Protein AF-A0A9P5MEU3-F1 (afdb_monomer_lite)

Radius of gyration: 30.01 Å; chains: 1; bounding box: 58×71×78 Å

Secondary structure (DSSP, 8-state):
------------TT-TT-EEHHHHS-TTT--HHHHHHHHHHHHHHHTTTSEEEEESSTTPPEEEEE-----TT-S----------S------------

Sequence (98 aa):
MLINTRPTTGTQPNHPAAISLEEIVPVASSTPRVAATAFYHCLALTTKGLLQLHQDGAYGVIWVNLASARPAHAAEEDEESWSEQASQKDSEMQDGDD

pLDDT: mean 70.77, std 17.29, range [40.59, 92.44]

Structure (mmCIF, N/CA/C/O backbone):
data_AF-A0A9P5MEU3-F1
#
_entry.id   AF-A0A9P5MEU3-F1
#
loop_
_atom_site.group_PDB
_atom_site.id
_atom_site.type_symbol
_atom_site.label_atom_id
_atom_site.label_alt_id
_atom_site.label_comp_id
_atom_site.label_asym_id
_atom_site.label_entity_id
_atom_site.label_seq_id
_atom_site.pdbx_PDB_ins_code
_atom_site.Cartn_x
_atom_site.Cartn_y
_atom_site.Cartn_z
_atom_site.occupancy
_atom_site.B_iso_or_equiv
_atom_site.auth_seq_id
_atom_site.auth_comp_id
_atom_site.auth_asym_id
_atom_site.auth_atom_id
_atom_site.pdbx_PDB_model_num
ATOM 1 N N . MET A 1 1 ? 15.067 -15.517 -23.999 1.00 41.25 1 MET A N 1
ATOM 2 C CA . MET A 1 1 ? 13.634 -15.174 -24.124 1.00 41.25 1 MET A CA 1
ATOM 3 C C . MET A 1 1 ? 13.168 -14.681 -22.763 1.00 41.25 1 MET A C 1
ATOM 5 O O . MET A 1 1 ? 13.117 -15.481 -21.843 1.00 41.25 1 MET A O 1
ATOM 9 N N . LEU A 1 2 ? 12.956 -13.374 -22.599 1.00 43.88 2 LEU A N 1
ATOM 10 C CA . LEU A 1 2 ? 12.474 -12.782 -21.347 1.00 43.88 2 LEU A CA 1
ATOM 11 C C . LEU A 1 2 ? 10.955 -12.632 -21.464 1.00 43.88 2 LEU A C 1
ATOM 13 O O . LEU A 1 2 ? 10.468 -11.865 -22.293 1.00 43.88 2 LEU A O 1
ATOM 17 N N . ILE A 1 3 ? 10.221 -13.421 -20.687 1.00 49.50 3 ILE A N 1
ATOM 18 C CA . ILE A 1 3 ? 8.769 -13.316 -20.529 1.00 49.50 3 ILE A CA 1
ATOM 19 C C . ILE A 1 3 ? 8.470 -12.008 -19.799 1.00 49.50 3 ILE A C 1
ATOM 21 O O . ILE A 1 3 ? 8.584 -11.914 -18.583 1.00 49.50 3 ILE A O 1
ATOM 25 N N . ASN A 1 4 ? 8.137 -10.979 -20.572 1.00 40.59 4 ASN A N 1
ATOM 26 C CA . ASN A 1 4 ? 7.656 -9.710 -20.056 1.00 40.59 4 ASN A CA 1
ATOM 27 C C . ASN A 1 4 ? 6.161 -9.884 -19.749 1.00 40.59 4 ASN A C 1
ATOM 29 O O . ASN A 1 4 ? 5.308 -9.681 -20.616 1.00 40.59 4 ASN A O 1
ATOM 33 N N . THR A 1 5 ? 5.837 -10.375 -18.554 1.00 49.41 5 THR A N 1
ATOM 34 C CA . THR A 1 5 ? 4.451 -10.447 -18.084 1.00 49.41 5 THR A CA 1
ATOM 35 C C . THR A 1 5 ? 3.985 -9.031 -17.783 1.00 49.41 5 THR A C 1
ATOM 37 O O . THR A 1 5 ? 4.416 -8.415 -16.812 1.00 49.41 5 THR A O 1
ATOM 40 N N . ARG A 1 6 ? 3.141 -8.491 -18.666 1.00 51.09 6 ARG A N 1
ATOM 41 C CA . ARG A 1 6 ? 2.436 -7.227 -18.440 1.00 51.09 6 ARG A CA 1
ATOM 42 C C . ARG A 1 6 ? 1.602 -7.345 -17.159 1.00 51.09 6 ARG A C 1
ATOM 44 O O . ARG A 1 6 ? 0.929 -8.368 -17.012 1.00 51.09 6 ARG A O 1
ATOM 51 N N . PRO A 1 7 ? 1.579 -6.329 -16.287 1.00 54.06 7 PRO A N 1
ATOM 52 C CA . PRO A 1 7 ? 0.639 -6.321 -15.186 1.00 54.06 7 PRO A CA 1
ATOM 53 C C . PRO A 1 7 ? -0.769 -6.156 -15.754 1.00 54.06 7 PRO A C 1
ATOM 55 O O . PRO A 1 7 ? -1.075 -5.215 -16.489 1.00 54.06 7 PRO A O 1
ATOM 58 N N . THR A 1 8 ? -1.608 -7.154 -15.505 1.00 53.12 8 THR A N 1
ATOM 59 C CA . THR A 1 8 ? -3.024 -7.111 -15.837 1.00 53.12 8 THR A CA 1
ATOM 60 C C . THR A 1 8 ? -3.669 -6.044 -14.964 1.00 53.12 8 THR A C 1
ATOM 62 O O . THR A 1 8 ? -3.726 -6.208 -13.748 1.00 53.12 8 THR A O 1
ATOM 65 N N . THR A 1 9 ? -4.174 -4.973 -15.574 1.00 54.19 9 THR A N 1
ATOM 66 C CA . THR A 1 9 ? -5.143 -4.054 -14.965 1.00 54.19 9 THR A CA 1
ATOM 67 C C . THR A 1 9 ? -6.426 -4.836 -14.681 1.00 54.19 9 THR A C 1
ATOM 69 O O . THR A 1 9 ? -7.365 -4.840 -15.475 1.00 54.19 9 THR A O 1
ATOM 72 N N . GLY A 1 10 ? -6.418 -5.617 -13.608 1.00 48.16 10 GLY A N 1
ATOM 73 C CA . GLY A 1 10 ? -7.563 -6.381 -13.149 1.00 48.16 10 GLY A CA 1
ATOM 74 C C . GLY A 1 10 ? -8.311 -5.559 -12.123 1.00 48.16 10 GLY A C 1
ATOM 7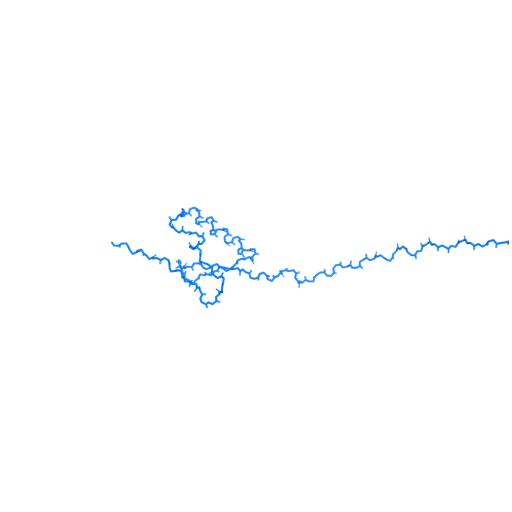5 O O . GLY A 1 10 ? -7.973 -5.603 -10.957 1.00 48.16 10 GLY A O 1
ATOM 76 N N . THR A 1 11 ? -9.338 -4.814 -12.509 1.00 53.91 11 THR A N 1
ATOM 77 C CA . THR A 1 11 ? -10.314 -4.354 -11.515 1.00 53.91 11 THR A CA 1
ATOM 78 C C . THR A 1 11 ? -10.839 -5.590 -10.779 1.00 53.91 11 THR A C 1
ATOM 80 O O . THR A 1 11 ? -11.423 -6.475 -11.408 1.00 53.91 11 THR A O 1
ATOM 83 N N . GLN A 1 12 ? -10.586 -5.696 -9.472 1.00 49.75 12 GLN A N 1
ATOM 84 C CA . GLN A 1 12 ? -11.094 -6.800 -8.664 1.00 49.75 12 GLN A CA 1
ATOM 85 C C . GLN A 1 12 ? -12.636 -6.758 -8.726 1.00 49.75 12 GLN A C 1
ATOM 87 O O . GLN A 1 12 ? -13.230 -5.754 -8.329 1.00 49.75 12 GLN A O 1
ATOM 92 N N . PRO A 1 13 ? -13.321 -7.805 -9.224 1.00 52.31 13 PRO A N 1
ATOM 93 C CA . PRO A 1 13 ? -14.743 -7.733 -9.579 1.00 52.31 13 PRO A CA 1
ATOM 94 C C . PRO A 1 13 ? -15.706 -7.642 -8.379 1.00 52.31 13 PRO A C 1
ATOM 96 O O . PRO A 1 13 ? -16.917 -7.727 -8.565 1.00 52.31 13 PRO A O 1
ATOM 99 N N . ASN A 1 14 ? -15.203 -7.474 -7.151 1.00 54.09 14 ASN A N 1
ATOM 100 C CA . ASN A 1 14 ? -16.008 -7.415 -5.930 1.00 54.09 14 ASN A CA 1
ATOM 101 C C . ASN A 1 14 ? -15.769 -6.169 -5.050 1.00 54.09 14 ASN A C 1
ATOM 103 O O . ASN A 1 14 ? -16.354 -6.099 -3.970 1.00 54.09 14 ASN A O 1
ATOM 107 N N . HIS A 1 15 ? -14.957 -5.191 -5.480 1.00 54.66 15 HIS A N 1
ATOM 108 C CA . HIS A 1 15 ? -14.807 -3.911 -4.777 1.00 54.66 15 HIS A CA 1
ATOM 109 C C . HIS A 1 15 ? -14.701 -2.740 -5.771 1.00 54.66 15 HIS A C 1
ATOM 111 O O . HIS A 1 15 ? -13.720 -2.659 -6.508 1.00 54.66 15 HIS A O 1
ATOM 117 N N . PRO A 1 16 ? -15.662 -1.796 -5.791 1.00 59.16 16 PRO A N 1
ATOM 118 C CA . PRO A 1 16 ? -15.708 -0.714 -6.783 1.00 59.16 16 PRO A CA 1
ATOM 119 C C . PRO A 1 16 ? -14.585 0.336 -6.649 1.00 59.16 16 PRO A C 1
ATOM 121 O O . PRO A 1 16 ? -14.562 1.289 -7.421 1.00 59.16 16 PRO A O 1
ATOM 124 N N . ALA A 1 17 ? -13.662 0.184 -5.692 1.00 70.75 17 ALA A N 1
ATOM 125 C CA . ALA A 1 17 ? -12.583 1.136 -5.413 1.00 70.75 17 ALA A CA 1
ATOM 126 C C . ALA A 1 17 ? -11.231 0.460 -5.091 1.00 70.75 17 ALA A C 1
ATOM 128 O O . ALA A 1 17 ? -10.416 1.037 -4.371 1.00 70.75 17 ALA A O 1
ATOM 129 N N . ALA A 1 18 ? -11.005 -0.761 -5.587 1.00 79.38 18 ALA A N 1
ATOM 130 C CA . ALA A 1 18 ? -9.724 -1.450 -5.438 1.00 79.38 18 ALA A CA 1
ATOM 131 C C . ALA A 1 18 ? -8.724 -0.958 -6.492 1.00 79.38 18 ALA A C 1
ATOM 133 O O . ALA A 1 18 ? -8.979 -1.089 -7.690 1.00 79.38 18 ALA A O 1
ATOM 134 N N . ILE A 1 19 ? -7.580 -0.435 -6.051 1.00 88.00 19 ILE A N 1
ATOM 135 C CA . ILE A 1 19 ? -6.451 -0.069 -6.919 1.00 88.00 19 ILE A CA 1
ATOM 136 C C . ILE A 1 19 ? -5.258 -0.975 -6.626 1.00 88.00 19 ILE A C 1
ATOM 138 O O . ILE A 1 19 ? -5.054 -1.399 -5.488 1.00 88.00 19 ILE A O 1
ATOM 142 N N . SER A 1 20 ? -4.461 -1.298 -7.640 1.00 88.44 20 SER A N 1
ATOM 143 C CA . SER A 1 20 ? -3.269 -2.131 -7.436 1.00 88.44 20 SER A CA 1
ATOM 144 C C . SER A 1 20 ? -2.076 -1.287 -6.981 1.00 88.44 20 SER A C 1
ATOM 146 O O . SER A 1 20 ? -1.921 -0.133 -7.384 1.00 88.44 20 SER A O 1
ATOM 148 N N . LEU A 1 21 ? -1.186 -1.859 -6.167 1.00 86.06 21 LEU A N 1
ATOM 149 C CA . LEU A 1 21 ? 0.024 -1.156 -5.723 1.00 86.06 21 LEU A CA 1
ATOM 150 C C . LEU A 1 21 ? 0.946 -0.778 -6.897 1.00 86.06 21 LEU A C 1
ATOM 152 O O . LEU A 1 21 ? 1.625 0.244 -6.846 1.00 86.06 21 LEU A O 1
ATOM 156 N N . GLU A 1 22 ? 0.943 -1.571 -7.967 1.00 86.06 22 GLU A N 1
ATOM 157 C CA . GLU A 1 22 ? 1.710 -1.308 -9.191 1.00 86.06 22 GLU A CA 1
ATOM 158 C C . GLU A 1 22 ? 1.180 -0.101 -9.977 1.00 86.06 22 GLU A C 1
ATOM 160 O O . GLU A 1 22 ? 1.930 0.542 -10.706 1.00 86.06 22 GLU A O 1
ATOM 165 N N . GLU A 1 23 ? -0.098 0.237 -9.813 1.00 84.88 23 GLU A N 1
ATOM 166 C CA . GLU A 1 23 ? -0.698 1.441 -10.389 1.00 84.88 23 GLU A CA 1
ATOM 167 C C . GLU A 1 23 ? -0.332 2.694 -9.582 1.00 84.88 23 GLU A C 1
ATOM 169 O O . GLU A 1 23 ? -0.079 3.753 -10.155 1.00 84.88 23 GLU A O 1
ATOM 174 N N . ILE A 1 24 ? -0.214 2.563 -8.256 1.00 82.88 24 ILE A N 1
ATOM 175 C CA . ILE A 1 24 ? 0.282 3.628 -7.367 1.00 82.88 24 ILE A CA 1
ATOM 176 C C . ILE A 1 24 ? 1.780 3.871 -7.605 1.00 82.88 24 ILE A C 1
ATOM 178 O O . ILE A 1 24 ? 2.254 5.007 -7.563 1.00 82.88 24 ILE A O 1
ATOM 182 N N . VAL A 1 25 ? 2.532 2.796 -7.849 1.00 85.56 25 VAL A N 1
ATOM 183 C CA . VAL A 1 25 ? 3.980 2.814 -8.062 1.00 85.56 25 VAL A CA 1
ATOM 184 C C . VAL A 1 25 ? 4.318 2.068 -9.353 1.00 85.56 25 VAL A C 1
ATOM 186 O O . VAL A 1 25 ? 4.655 0.879 -9.316 1.00 85.56 25 VAL A O 1
ATOM 189 N N . PRO A 1 26 ? 4.296 2.755 -10.508 1.00 79.62 26 PRO A N 1
ATOM 190 C CA . PRO A 1 26 ? 4.587 2.116 -11.780 1.00 79.62 26 PRO A CA 1
ATOM 191 C C . PRO A 1 26 ? 6.013 1.568 -11.806 1.00 79.62 26 PRO A C 1
ATOM 193 O O . PRO A 1 26 ? 6.986 2.313 -11.644 1.00 79.62 26 PRO A O 1
ATOM 196 N N . VAL A 1 27 ? 6.147 0.267 -12.065 1.00 76.69 27 VAL A N 1
ATOM 197 C CA . VAL A 1 27 ? 7.441 -0.441 -12.114 1.00 76.69 27 VAL A CA 1
ATOM 198 C C . VAL A 1 27 ? 8.383 0.169 -13.161 1.00 76.69 27 VAL A C 1
ATOM 200 O O . VAL A 1 27 ? 9.591 0.216 -12.959 1.00 76.69 27 VAL A O 1
ATOM 203 N N . ALA A 1 28 ? 7.833 0.688 -14.263 1.00 74.38 28 ALA A N 1
ATOM 204 C CA . ALA A 1 28 ? 8.608 1.258 -15.365 1.00 74.38 28 ALA A CA 1
ATOM 205 C C . ALA A 1 28 ? 9.329 2.575 -15.015 1.00 74.38 28 ALA A C 1
ATOM 207 O O . ALA A 1 28 ? 10.336 2.898 -15.641 1.00 74.38 28 ALA A O 1
ATOM 208 N N . SER A 1 29 ? 8.828 3.339 -14.041 1.00 73.69 29 SER A N 1
ATOM 209 C CA . SER A 1 29 ? 9.364 4.659 -13.676 1.00 73.69 29 SER A CA 1
ATOM 210 C C . SER A 1 29 ? 9.907 4.727 -12.249 1.00 73.69 29 SER A C 1
ATOM 212 O O . SER A 1 29 ? 10.446 5.758 -11.848 1.00 73.69 29 SER A O 1
ATOM 214 N N . SER A 1 30 ? 9.761 3.655 -11.470 1.00 76.81 30 SER A N 1
ATOM 215 C CA . SER A 1 30 ? 10.048 3.666 -10.038 1.00 76.81 30 SER A CA 1
ATOM 216 C C . SER A 1 30 ? 11.320 2.897 -9.712 1.00 76.81 30 SER A C 1
ATOM 218 O O . SER A 1 30 ? 11.527 1.766 -10.141 1.00 76.81 30 SER A O 1
ATOM 220 N N . THR A 1 31 ? 12.181 3.507 -8.899 1.00 87.75 31 THR A N 1
ATOM 221 C CA . THR A 1 31 ? 13.328 2.800 -8.320 1.00 87.75 31 THR A CA 1
ATOM 222 C C . THR A 1 31 ? 12.871 1.932 -7.140 1.00 87.75 31 THR A C 1
ATOM 224 O O . THR A 1 31 ? 11.862 2.254 -6.503 1.00 87.75 31 THR A O 1
ATOM 227 N N . PRO A 1 32 ? 13.630 0.886 -6.759 1.00 87.19 32 PRO A N 1
ATOM 228 C CA . PRO A 1 32 ? 13.306 0.059 -5.592 1.00 87.19 32 PRO A CA 1
ATOM 229 C C . PRO A 1 32 ? 13.101 0.874 -4.308 1.00 87.19 32 PRO A C 1
ATOM 231 O O . PRO A 1 32 ? 12.246 0.559 -3.485 1.00 87.19 32 PRO A O 1
ATOM 234 N N . ARG A 1 33 ? 13.850 1.974 -4.160 1.00 88.56 33 ARG A N 1
ATOM 235 C CA . ARG A 1 33 ? 13.732 2.890 -3.021 1.00 88.56 33 ARG A CA 1
ATOM 236 C C . ARG A 1 33 ? 12.380 3.604 -2.989 1.00 88.56 33 ARG A C 1
ATOM 238 O O . ARG A 1 33 ? 11.781 3.722 -1.922 1.00 88.56 33 ARG A O 1
ATOM 245 N N . VAL A 1 34 ? 11.903 4.066 -4.142 1.00 89.06 34 VAL A N 1
ATOM 246 C CA . VAL A 1 34 ? 10.590 4.716 -4.271 1.00 89.06 34 VAL A CA 1
ATOM 247 C C . VAL A 1 34 ? 9.477 3.716 -3.965 1.00 89.06 34 VAL A C 1
ATOM 249 O O . VAL A 1 34 ? 8.600 4.025 -3.162 1.00 89.06 34 VAL A O 1
ATOM 252 N N . ALA A 1 35 ? 9.566 2.496 -4.501 1.00 86.88 35 ALA A N 1
ATOM 253 C CA . ALA A 1 35 ? 8.585 1.446 -4.241 1.00 86.88 35 ALA A CA 1
ATOM 254 C C . ALA A 1 35 ? 8.501 1.059 -2.762 1.00 86.88 35 ALA A C 1
ATOM 256 O O . ALA A 1 35 ? 7.407 1.018 -2.203 1.00 86.88 35 ALA A O 1
ATOM 257 N N . ALA A 1 36 ? 9.643 0.869 -2.097 1.00 89.00 36 ALA A N 1
ATOM 258 C CA . ALA A 1 36 ? 9.679 0.590 -0.663 1.00 89.00 36 ALA A CA 1
ATOM 259 C C . ALA A 1 36 ? 9.059 1.726 0.169 1.00 89.00 36 ALA A C 1
ATOM 261 O O . ALA A 1 36 ? 8.349 1.470 1.138 1.00 89.00 36 ALA A O 1
ATOM 262 N N . THR A 1 37 ? 9.297 2.978 -0.227 1.00 91.00 37 THR A N 1
ATOM 263 C CA . THR A 1 37 ? 8.790 4.159 0.488 1.00 91.00 37 THR A CA 1
ATOM 264 C C . THR A 1 37 ? 7.276 4.282 0.343 1.00 91.00 37 THR A C 1
ATOM 266 O O . THR A 1 37 ? 6.562 4.417 1.333 1.00 91.00 37 THR A O 1
ATOM 269 N N . ALA A 1 38 ? 6.765 4.169 -0.882 1.00 89.62 38 ALA A N 1
ATOM 270 C CA . ALA A 1 38 ? 5.331 4.187 -1.146 1.00 89.62 38 ALA A CA 1
ATOM 271 C C . ALA A 1 38 ? 4.608 3.011 -0.468 1.00 89.62 38 ALA A C 1
ATOM 273 O O . ALA A 1 38 ? 3.558 3.206 0.144 1.00 89.62 38 ALA A O 1
ATOM 274 N N . PHE A 1 39 ? 5.201 1.813 -0.493 1.00 89.62 39 PHE A N 1
ATOM 275 C CA . PHE A 1 39 ? 4.657 0.654 0.212 1.00 89.62 39 PHE A CA 1
ATOM 276 C C . PHE A 1 39 ? 4.619 0.868 1.729 1.00 89.62 39 PHE A C 1
ATOM 278 O O . PHE A 1 39 ? 3.590 0.633 2.361 1.00 89.62 39 PHE A O 1
ATOM 285 N N . TYR A 1 40 ? 5.695 1.396 2.317 1.00 92.12 40 TYR A N 1
ATOM 286 C CA . TYR A 1 40 ? 5.722 1.757 3.733 1.00 92.12 40 TYR A CA 1
ATOM 287 C C . TYR A 1 40 ? 4.632 2.777 4.094 1.00 92.12 40 TYR A C 1
ATOM 289 O O . TYR A 1 40 ? 3.954 2.624 5.109 1.00 92.12 40 TYR A O 1
ATOM 297 N N . HIS A 1 41 ? 4.403 3.787 3.252 1.00 91.12 41 HIS A N 1
ATOM 298 C CA . HIS A 1 41 ? 3.313 4.739 3.465 1.00 91.12 41 HIS A CA 1
ATOM 299 C C . HIS A 1 41 ? 1.934 4.072 3.411 1.00 91.12 41 HIS A C 1
ATOM 301 O O . HIS A 1 41 ? 1.091 4.380 4.252 1.00 91.12 41 HIS A O 1
ATOM 307 N N . CYS A 1 42 ? 1.712 3.116 2.505 1.00 90.06 42 CYS A N 1
ATOM 308 C CA . CYS A 1 42 ? 0.469 2.340 2.469 1.00 90.06 42 CYS A CA 1
ATOM 309 C C . CYS A 1 42 ? 0.259 1.545 3.769 1.00 90.06 42 CYS A C 1
ATOM 311 O O . CYS A 1 42 ? -0.839 1.555 4.328 1.00 90.06 42 CYS A O 1
ATOM 313 N N . LEU A 1 43 ? 1.315 0.925 4.308 1.00 92.06 43 LEU A N 1
ATOM 314 C CA . LEU A 1 43 ? 1.264 0.237 5.603 1.00 92.06 43 LEU A CA 1
ATOM 315 C C . LEU A 1 43 ? 0.931 1.208 6.744 1.00 92.06 43 LEU A C 1
ATOM 317 O O . LEU A 1 43 ? 0.048 0.932 7.551 1.00 92.06 43 LEU A O 1
ATOM 321 N N . ALA A 1 44 ? 1.570 2.378 6.778 1.00 92.44 44 ALA A N 1
ATOM 322 C CA . ALA A 1 44 ? 1.317 3.397 7.796 1.00 92.44 44 ALA A CA 1
ATOM 323 C C . ALA A 1 44 ? -0.105 3.991 7.737 1.00 92.44 44 ALA A C 1
ATOM 325 O O . ALA A 1 44 ? -0.631 4.445 8.749 1.00 92.44 44 ALA A O 1
ATOM 326 N N . LEU A 1 45 ? -0.737 4.022 6.563 1.00 90.38 45 LEU A N 1
ATOM 327 C CA . LEU A 1 45 ? -2.140 4.428 6.417 1.00 90.38 45 LEU A CA 1
ATOM 328 C C . LEU A 1 45 ? -3.105 3.300 6.805 1.00 90.38 45 LEU A C 1
ATOM 330 O O . LEU A 1 45 ? -4.186 3.564 7.331 1.00 90.38 45 LEU A O 1
ATOM 334 N N . THR A 1 46 ? -2.692 2.050 6.606 1.00 89.81 46 THR A N 1
ATOM 335 C CA . THR A 1 46 ? -3.447 0.865 7.033 1.00 89.81 46 THR A CA 1
ATOM 336 C C . THR A 1 46 ? -3.519 0.781 8.558 1.00 89.81 46 THR A C 1
ATOM 338 O O . THR A 1 46 ? -4.591 0.547 9.105 1.00 89.81 46 THR A O 1
ATOM 341 N N . THR A 1 47 ? -2.426 1.072 9.277 1.00 89.75 47 THR A N 1
ATOM 342 C CA . THR A 1 47 ? -2.438 1.104 10.756 1.00 89.75 47 THR A CA 1
ATOM 343 C C . THR A 1 47 ? -3.339 2.197 11.331 1.00 89.75 47 THR A C 1
ATOM 345 O O . THR A 1 47 ? -3.814 2.069 12.454 1.00 89.75 47 THR A O 1
ATOM 348 N N . LYS A 1 48 ? -3.611 3.256 10.560 1.00 87.12 48 LYS A N 1
ATOM 349 C CA . LYS A 1 48 ? -4.565 4.320 10.909 1.00 87.12 48 LYS A CA 1
ATOM 350 C C . LYS A 1 48 ? -6.011 3.983 10.535 1.00 87.12 48 LYS A C 1
ATOM 352 O O . LYS A 1 48 ? -6.890 4.815 10.730 1.00 87.12 48 LYS A O 1
ATOM 357 N N . GLY A 1 49 ? -6.255 2.807 9.957 1.00 85.31 49 GLY A N 1
ATOM 358 C CA . GLY A 1 49 ? -7.578 2.392 9.501 1.00 85.31 49 GLY A CA 1
ATOM 359 C C . GLY A 1 49 ? -8.107 3.215 8.327 1.00 85.31 49 GLY A C 1
ATOM 360 O O . GLY A 1 49 ? -9.318 3.303 8.167 1.00 85.31 49 GLY A O 1
ATOM 361 N N . LEU A 1 50 ? -7.226 3.835 7.529 1.00 86.88 50 LEU A N 1
ATOM 362 C CA . LEU A 1 50 ? -7.603 4.615 6.340 1.00 86.88 50 LEU A CA 1
ATOM 363 C C . LEU A 1 50 ? -7.583 3.771 5.062 1.00 86.88 50 LEU A C 1
ATOM 365 O O . LEU A 1 50 ? -8.317 4.058 4.119 1.00 86.88 50 LEU A O 1
ATOM 369 N N . LEU A 1 51 ? -6.753 2.728 5.038 1.00 89.56 51 LEU A N 1
ATOM 370 C CA . LEU A 1 51 ? -6.617 1.799 3.920 1.00 89.56 51 LEU A CA 1
ATOM 371 C C . LEU A 1 51 ? -6.785 0.355 4.390 1.00 89.56 51 LEU A C 1
ATOM 373 O O . LEU A 1 51 ? -6.552 0.035 5.554 1.00 89.56 51 LEU A O 1
ATOM 377 N N . GLN A 1 52 ? -7.162 -0.510 3.457 1.00 88.88 52 GLN A N 1
ATOM 378 C CA . GLN A 1 52 ? -7.143 -1.961 3.591 1.00 88.88 52 GLN A CA 1
ATOM 379 C C . GLN A 1 52 ? -6.261 -2.538 2.486 1.00 88.88 52 GLN A C 1
ATOM 381 O O . GLN A 1 52 ? -6.390 -2.151 1.323 1.00 88.88 52 GLN A O 1
ATOM 386 N N . LEU A 1 53 ? -5.372 -3.460 2.851 1.00 89.38 53 LEU A N 1
ATOM 387 C CA . LEU A 1 53 ? -4.468 -4.135 1.924 1.00 89.38 53 LEU A CA 1
ATOM 388 C C . LEU A 1 53 ? -4.835 -5.614 1.832 1.00 89.38 53 LEU A C 1
ATOM 390 O O . LEU A 1 53 ? -5.069 -6.258 2.853 1.00 89.38 53 LEU A O 1
ATOM 394 N N . HIS A 1 54 ? -4.862 -6.152 0.617 1.00 90.00 54 HIS A N 1
ATOM 395 C CA . HIS A 1 54 ? -5.177 -7.555 0.363 1.00 90.00 54 HIS A CA 1
ATOM 396 C C . HIS A 1 54 ? -4.164 -8.184 -0.597 1.00 90.00 54 HIS A C 1
ATOM 398 O O . HIS A 1 54 ? -3.807 -7.582 -1.610 1.00 90.00 54 HIS A O 1
ATOM 404 N N . GLN A 1 55 ? -3.710 -9.396 -0.274 1.00 91.69 55 GLN A N 1
ATOM 405 C CA . GLN A 1 55 ? -2.757 -10.164 -1.071 1.00 91.69 55 GLN A CA 1
ATOM 406 C C . GLN A 1 55 ? -3.128 -11.652 -1.017 1.00 91.69 55 GLN A C 1
ATOM 408 O O . GLN A 1 55 ? -2.997 -12.289 0.025 1.00 91.69 55 GLN A O 1
ATOM 413 N N . ASP A 1 56 ? -3.556 -12.207 -2.153 1.00 87.38 5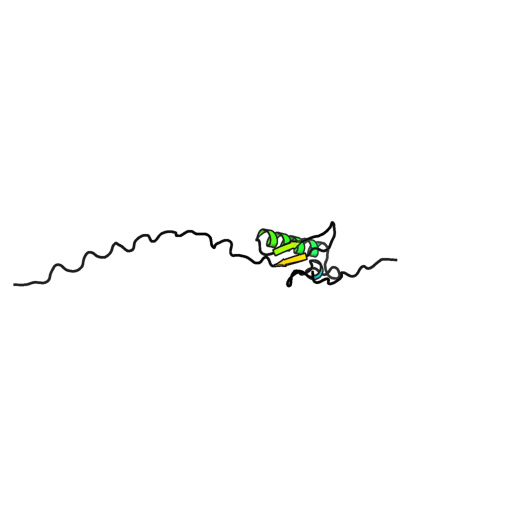6 ASP A N 1
ATOM 414 C CA . ASP A 1 56 ? -4.042 -13.593 -2.256 1.00 87.38 56 ASP A CA 1
ATOM 415 C C . ASP A 1 56 ? -2.931 -14.658 -2.233 1.00 87.38 56 ASP A C 1
ATOM 417 O O . ASP A 1 56 ? -3.189 -15.835 -1.987 1.00 87.38 56 ASP A O 1
ATOM 421 N N . GLY A 1 57 ? -1.678 -14.276 -2.500 1.00 88.25 57 GLY A N 1
ATOM 422 C CA . GLY A 1 57 ? -0.566 -15.221 -2.589 1.00 88.25 57 GLY A CA 1
ATOM 423 C C . GLY A 1 57 ? 0.806 -14.574 -2.443 1.00 88.25 57 GLY A C 1
ATOM 424 O O . GLY A 1 57 ? 0.970 -13.365 -2.624 1.00 88.25 57 GLY A O 1
ATOM 425 N N . ALA A 1 58 ? 1.815 -15.389 -2.124 1.00 87.75 58 ALA A N 1
ATOM 426 C CA . ALA A 1 58 ? 3.196 -14.927 -1.995 1.00 87.75 58 ALA A CA 1
ATOM 427 C C . ALA A 1 58 ? 3.666 -14.255 -3.294 1.00 87.75 58 ALA A C 1
ATOM 429 O O . ALA A 1 58 ? 3.528 -14.827 -4.373 1.00 87.75 58 ALA A O 1
ATOM 430 N N . TYR A 1 59 ? 4.198 -13.034 -3.181 1.00 86.19 59 TYR A N 1
ATOM 431 C CA . TYR A 1 59 ? 4.587 -12.182 -4.317 1.00 86.19 59 TYR A CA 1
ATOM 432 C C . TYR A 1 59 ? 3.468 -11.911 -5.343 1.00 86.19 59 TYR A C 1
ATOM 434 O O . TYR A 1 59 ? 3.746 -11.493 -6.464 1.00 86.19 59 TYR A O 1
ATOM 442 N N . GLY A 1 60 ? 2.210 -12.152 -4.967 1.00 85.75 60 GLY A N 1
ATOM 443 C CA . GLY A 1 60 ? 1.040 -11.792 -5.755 1.00 85.75 60 GLY A CA 1
ATOM 444 C C . GLY A 1 60 ? 0.744 -10.294 -5.723 1.00 85.75 60 GLY A C 1
ATOM 445 O O . GLY A 1 60 ? 1.351 -9.530 -4.971 1.00 85.75 60 GLY A O 1
ATOM 446 N N . VAL A 1 61 ? -0.228 -9.892 -6.539 1.00 88.06 61 VAL A N 1
ATOM 447 C CA . VAL A 1 61 ? -0.677 -8.501 -6.635 1.00 88.06 61 VAL A CA 1
ATOM 448 C C . VAL A 1 61 ? -1.216 -8.032 -5.286 1.00 88.06 61 VAL A C 1
ATOM 450 O O . VAL A 1 61 ? -2.014 -8.721 -4.648 1.00 88.06 61 VAL A O 1
ATOM 453 N N . ILE A 1 62 ? -0.773 -6.847 -4.870 1.00 90.00 62 ILE A N 1
ATOM 454 C CA . ILE A 1 62 ? -1.255 -6.186 -3.661 1.00 90.00 62 ILE A CA 1
ATOM 455 C C . ILE A 1 62 ? -2.363 -5.219 -4.066 1.00 90.00 62 ILE A C 1
ATOM 457 O O . ILE A 1 62 ? -2.126 -4.267 -4.817 1.00 90.00 62 ILE A O 1
ATOM 461 N N . TRP A 1 63 ? -3.560 -5.464 -3.549 1.00 90.75 63 TRP A N 1
ATOM 462 C CA . TRP A 1 63 ? -4.733 -4.619 -3.735 1.00 90.75 63 TRP A CA 1
ATOM 463 C C . TRP A 1 63 ? -4.872 -3.647 -2.573 1.00 90.75 63 TRP A C 1
ATOM 465 O O . TRP A 1 63 ? -4.746 -4.035 -1.411 1.00 90.75 63 TRP A O 1
ATOM 475 N N . VAL A 1 64 ? -5.154 -2.389 -2.894 1.00 89.81 64 VAL A N 1
ATOM 476 C CA . VAL A 1 64 ? -5.369 -1.301 -1.945 1.00 89.81 64 VAL A CA 1
ATOM 477 C C . VAL A 1 64 ? -6.810 -0.830 -2.067 1.00 89.81 64 VAL A C 1
ATOM 479 O O . VAL A 1 64 ? -7.264 -0.460 -3.147 1.00 89.81 64 VAL A O 1
ATOM 482 N N . ASN A 1 65 ? -7.519 -0.823 -0.944 1.00 90.00 65 ASN A N 1
ATOM 483 C CA . ASN A 1 65 ? -8.885 -0.330 -0.831 1.00 90.00 65 ASN A CA 1
ATOM 484 C C . ASN A 1 65 ? -8.940 0.810 0.182 1.00 90.00 65 ASN A C 1
ATOM 486 O O . ASN A 1 65 ? -8.211 0.805 1.177 1.00 90.00 65 ASN A O 1
ATOM 490 N N . LEU A 1 66 ? -9.843 1.764 -0.033 1.00 85.69 66 LEU A N 1
ATOM 491 C CA . LEU A 1 66 ? -10.187 2.732 1.003 1.00 85.69 66 LEU A CA 1
ATOM 492 C C . LEU A 1 66 ? -10.917 2.004 2.131 1.00 85.69 66 LEU A C 1
ATOM 494 O O . LEU A 1 66 ? -11.898 1.297 1.894 1.00 85.69 66 LEU A O 1
ATOM 498 N N . ALA A 1 67 ? -10.457 2.186 3.363 1.00 81.88 67 ALA A N 1
ATOM 499 C CA 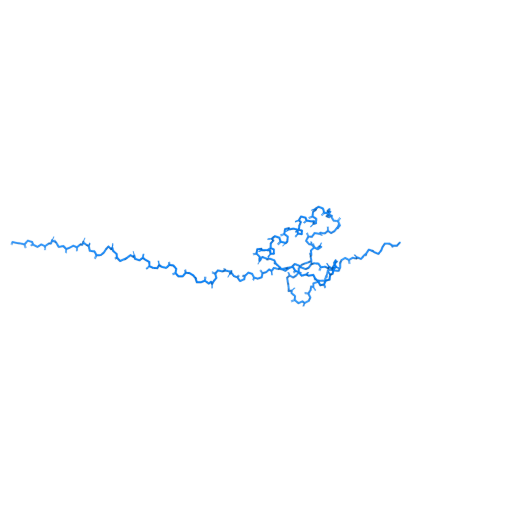. ALA A 1 67 ? -11.239 1.761 4.506 1.00 81.88 67 ALA A CA 1
ATOM 500 C C . ALA A 1 67 ? -12.430 2.717 4.628 1.00 81.88 67 ALA A C 1
ATOM 502 O O . ALA A 1 67 ? -12.252 3.932 4.732 1.00 81.88 67 ALA A O 1
ATOM 503 N N . SER A 1 68 ? -13.658 2.193 4.612 1.00 66.38 68 SER A N 1
ATOM 504 C CA . SER A 1 68 ? -14.815 2.990 5.008 1.00 66.38 68 SER A CA 1
ATOM 505 C C . SER A 1 68 ? -14.665 3.268 6.500 1.00 66.38 68 SER A C 1
ATOM 507 O O . SER A 1 68 ? -15.007 2.425 7.332 1.00 66.38 68 SER A O 1
ATOM 509 N N . ALA A 1 69 ? -14.083 4.411 6.846 1.00 57.84 69 ALA A N 1
ATOM 510 C CA . ALA A 1 69 ? -14.023 4.861 8.219 1.00 57.84 69 ALA A CA 1
ATOM 511 C C . ALA A 1 69 ? -15.466 4.994 8.730 1.00 57.84 69 ALA A C 1
ATOM 513 O O . ALA A 1 69 ? -16.136 5.995 8.490 1.00 57.84 69 ALA A O 1
ATOM 514 N N . ARG A 1 70 ? -15.968 3.975 9.439 1.00 53.12 70 ARG A N 1
ATOM 515 C CA . ARG A 1 70 ? -16.947 4.236 10.489 1.00 53.12 70 ARG A CA 1
ATOM 516 C C . ARG A 1 70 ? -16.172 5.074 11.502 1.00 53.12 70 ARG A C 1
ATOM 518 O O . ARG A 1 70 ? -15.114 4.607 11.928 1.00 53.12 70 ARG A O 1
ATOM 525 N N . PRO A 1 71 ? -16.616 6.295 11.839 1.00 50.22 71 PRO A N 1
ATOM 526 C CA . PRO A 1 71 ? -15.907 7.100 12.817 1.00 50.22 71 PRO A CA 1
ATOM 527 C C . PRO A 1 71 ? -15.781 6.261 14.086 1.00 50.22 71 PRO A C 1
ATOM 529 O O . PRO A 1 71 ? -16.785 5.851 14.667 1.00 50.22 71 PRO A O 1
ATOM 532 N N . ALA A 1 72 ? -14.549 5.968 14.492 1.00 53.41 72 ALA A N 1
ATOM 533 C CA . ALA A 1 72 ? -14.234 5.251 15.723 1.00 53.41 72 ALA A CA 1
ATOM 534 C C . ALA A 1 72 ? -14.506 6.120 16.973 1.00 53.41 72 ALA A C 1
ATOM 536 O O . ALA A 1 72 ? -13.771 6.045 17.946 1.00 53.41 72 ALA A O 1
ATOM 537 N N . HIS A 1 73 ? -15.533 6.979 16.920 1.00 50.22 73 HIS A N 1
ATOM 538 C CA . HIS A 1 73 ? -15.934 7.891 17.989 1.00 50.22 73 HIS A CA 1
ATOM 539 C C . HIS A 1 73 ? -17.442 8.219 17.949 1.00 50.22 73 HIS A C 1
ATOM 541 O O . HIS A 1 73 ? -17.854 9.357 18.144 1.00 50.22 73 HIS A O 1
ATOM 547 N N . ALA A 1 74 ? -18.278 7.220 17.653 1.00 49.03 74 ALA A N 1
ATOM 548 C CA . ALA A 1 74 ? -19.714 7.253 17.963 1.00 49.03 74 ALA A CA 1
ATOM 549 C C . ALA A 1 74 ? -20.030 6.283 19.117 1.00 49.03 74 ALA A C 1
ATOM 551 O O . ALA A 1 74 ? -20.994 5.525 19.057 1.00 49.03 74 ALA A O 1
ATOM 552 N N . ALA A 1 75 ? -19.160 6.268 20.126 1.00 52.97 75 ALA A N 1
ATOM 553 C CA . ALA A 1 75 ? -19.380 5.605 21.400 1.00 52.97 75 ALA A CA 1
ATOM 554 C C . ALA A 1 75 ? -19.119 6.653 22.489 1.00 52.97 75 ALA A C 1
ATOM 556 O O . ALA A 1 75 ? -17.972 6.958 22.787 1.00 52.97 75 ALA A O 1
ATOM 557 N N . GLU A 1 76 ? -20.214 7.289 22.905 1.00 60.16 76 GLU A N 1
ATOM 558 C CA . GLU A 1 76 ? -20.537 7.626 24.295 1.00 60.16 76 GLU A CA 1
ATOM 559 C C . GLU A 1 76 ? -19.395 8.146 25.173 1.00 60.16 76 GLU A C 1
ATOM 561 O O . GLU A 1 76 ? -18.719 7.352 25.810 1.00 60.16 76 GLU A O 1
ATOM 566 N N . GLU A 1 77 ? -19.298 9.472 25.306 1.00 51.72 77 GLU A N 1
ATOM 567 C CA . GLU A 1 77 ? -19.007 10.108 26.597 1.00 51.72 77 GLU A CA 1
ATOM 568 C C . GLU A 1 77 ? -19.918 11.341 26.724 1.00 51.72 77 GLU A C 1
ATOM 570 O O . GLU A 1 77 ? -19.626 12.434 26.237 1.00 51.72 77 GLU A O 1
ATOM 575 N N . ASP A 1 78 ? -21.093 11.116 27.320 1.00 50.25 78 ASP A N 1
ATOM 576 C CA . ASP A 1 78 ? -21.935 12.136 27.941 1.00 50.25 78 ASP A CA 1
ATOM 577 C C . ASP A 1 78 ? -21.179 12.743 29.137 1.00 50.25 78 ASP A C 1
ATOM 579 O O . ASP A 1 78 ? -21.489 12.465 30.295 1.00 50.25 78 ASP A O 1
ATOM 583 N N . GLU A 1 79 ? -20.158 13.562 28.882 1.00 55.31 79 GLU A N 1
ATOM 584 C CA . GLU A 1 79 ? -19.519 14.357 29.933 1.00 55.31 79 GLU A CA 1
ATOM 585 C C . GLU A 1 79 ? -20.334 15.631 30.189 1.00 55.31 79 GLU A C 1
ATOM 587 O O . GLU A 1 79 ? -20.117 16.714 29.653 1.00 55.31 79 GLU A O 1
ATOM 592 N N . GLU A 1 80 ? -21.342 15.415 31.029 1.00 49.91 80 GLU A N 1
ATOM 593 C CA . GLU A 1 80 ? -21.636 16.251 32.182 1.00 49.91 80 GLU A CA 1
ATOM 594 C C . GLU A 1 80 ? -22.051 17.710 31.927 1.00 49.91 80 GLU A C 1
ATOM 596 O O . GLU A 1 80 ? -21.295 18.679 32.002 1.00 49.91 80 GLU A O 1
ATOM 601 N N . SER A 1 81 ? -23.373 17.839 31.823 1.00 47.56 81 SER A N 1
ATOM 602 C CA . SER A 1 81 ? -24.182 18.965 32.289 1.00 47.56 81 SER A CA 1
ATOM 603 C C . SER A 1 81 ? -23.874 19.332 33.759 1.00 47.56 81 SER A C 1
ATOM 605 O O . SER A 1 81 ? -24.693 19.103 34.651 1.00 47.56 81 SER A O 1
ATOM 607 N N . TRP A 1 82 ? -22.722 19.944 34.033 1.00 49.47 82 TRP A N 1
ATOM 608 C CA . TRP A 1 82 ? -22.471 20.629 35.302 1.00 49.47 82 TRP A CA 1
ATOM 609 C C . TRP A 1 82 ? -22.823 22.116 35.194 1.00 49.47 82 TRP A C 1
ATOM 611 O O . TRP A 1 82 ? -22.029 22.962 34.802 1.00 49.47 82 TRP A O 1
ATOM 621 N N . SER A 1 83 ? -24.042 22.403 35.657 1.00 57.00 83 SER A N 1
ATOM 622 C CA . SER A 1 83 ? -24.390 23.547 36.512 1.00 57.00 83 SER A CA 1
ATOM 623 C C . SER A 1 83 ? -24.142 24.980 36.010 1.00 57.00 83 SER A C 1
ATOM 625 O O . SER A 1 83 ? -23.220 25.654 36.454 1.00 57.00 83 SER A O 1
ATOM 627 N N . GLU A 1 84 ? -25.141 25.530 35.317 1.00 51.06 84 GLU A N 1
ATOM 628 C CA . GLU A 1 84 ? -25.541 26.942 35.459 1.00 51.06 84 GLU A CA 1
ATOM 629 C C . GLU A 1 84 ? -26.834 27.030 36.296 1.00 51.06 84 GLU A C 1
ATOM 631 O O . GLU A 1 84 ? -27.867 27.550 35.889 1.00 51.06 84 GLU A O 1
ATOM 636 N N . GLN A 1 85 ? -26.783 26.463 37.506 1.00 56.25 85 GLN A N 1
ATOM 637 C CA . GLN A 1 85 ? -27.768 26.671 38.576 1.00 56.25 85 GLN A CA 1
ATOM 638 C C . GLN A 1 85 ? -27.089 27.377 39.752 1.00 56.25 85 GLN A C 1
ATOM 640 O O . GLN A 1 85 ? -27.056 26.865 40.864 1.00 56.25 85 GLN A O 1
ATOM 645 N N . ALA A 1 86 ? -26.490 28.541 39.511 1.00 58.78 86 ALA A N 1
ATOM 646 C CA . ALA A 1 86 ? -26.032 29.415 40.588 1.00 58.78 86 ALA A CA 1
ATOM 647 C C . ALA A 1 86 ? -25.832 30.852 40.094 1.00 58.78 86 ALA A C 1
ATOM 649 O O . ALA A 1 86 ? -24.734 31.385 40.157 1.00 58.78 86 ALA A O 1
ATOM 650 N N . SER A 1 87 ? -26.892 31.494 39.602 1.00 52.50 87 SER A N 1
ATOM 651 C CA . SER A 1 87 ? -26.963 32.961 39.657 1.00 52.50 87 SER A CA 1
ATOM 652 C C . SER A 1 87 ? -28.406 33.456 39.554 1.00 52.50 87 SER A C 1
ATOM 654 O O . SER A 1 87 ? -2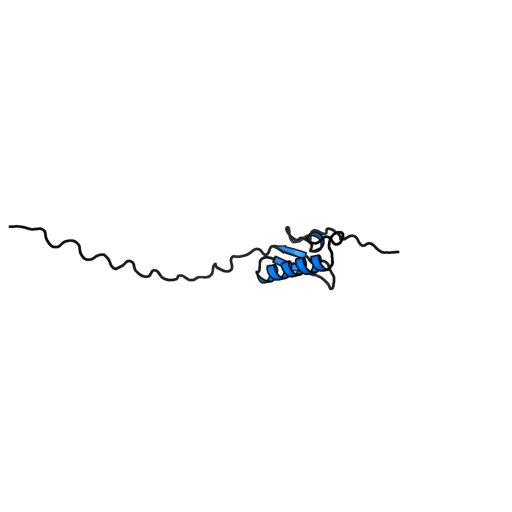8.726 34.354 38.783 1.00 52.50 87 SER A O 1
ATOM 656 N N . GLN A 1 88 ? -29.301 32.838 40.328 1.00 56.44 88 GLN A N 1
ATOM 657 C CA . GLN A 1 88 ? -30.668 33.319 40.517 1.00 56.44 88 GLN A CA 1
ATOM 658 C C . GLN A 1 88 ? -30.930 33.503 42.013 1.00 56.44 88 GLN A C 1
ATOM 660 O O . GLN A 1 88 ? -31.713 32.790 42.632 1.00 56.44 88 GLN A O 1
ATOM 665 N N . LYS A 1 89 ? -30.180 34.422 42.619 1.00 57.66 89 LYS A N 1
ATOM 666 C CA . LYS A 1 89 ? -30.498 35.041 43.907 1.00 57.66 89 LYS A CA 1
ATOM 667 C C . LYS A 1 89 ? -29.581 36.239 44.085 1.00 57.66 89 LYS A C 1
ATOM 669 O O . LYS A 1 89 ? -28.404 36.070 44.363 1.00 57.66 89 LYS A O 1
ATOM 674 N N . ASP A 1 90 ? -30.116 37.395 43.725 1.00 54.16 90 ASP A N 1
ATOM 675 C CA . ASP A 1 90 ? -30.067 38.647 44.484 1.00 54.16 90 ASP A CA 1
ATOM 676 C C . ASP A 1 90 ? -30.488 39.767 43.528 1.00 54.16 90 ASP A C 1
ATOM 678 O O . ASP A 1 90 ? -29.697 40.510 42.952 1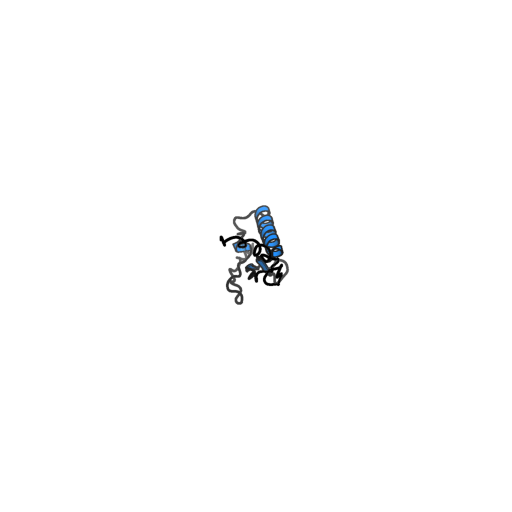.00 54.16 90 ASP A O 1
ATOM 682 N N . SER A 1 91 ? -31.791 39.822 43.279 1.00 54.38 91 SER A N 1
ATOM 683 C CA . SER A 1 91 ? -32.463 41.033 42.828 1.00 54.38 91 SER A CA 1
ATOM 684 C C . SER A 1 91 ? -33.771 41.121 43.608 1.00 54.38 91 SER A C 1
ATOM 686 O O . SER A 1 91 ? -34.425 40.104 43.839 1.00 54.38 91 SER A O 1
ATOM 688 N N . GLU A 1 92 ? -34.079 42.335 44.046 1.00 57.94 92 GLU A N 1
ATOM 689 C CA . GLU A 1 92 ? -35.268 42.763 44.783 1.00 57.94 92 GLU A CA 1
ATOM 690 C C . GLU A 1 92 ? -35.464 42.277 46.231 1.00 57.94 92 GLU A C 1
ATOM 692 O O . GLU A 1 92 ? -36.231 41.366 46.531 1.00 57.94 92 GLU A O 1
ATOM 697 N N . MET A 1 93 ? -34.923 43.056 47.169 1.00 56.12 93 MET A N 1
ATOM 698 C CA . MET A 1 93 ? -35.745 43.589 48.261 1.00 56.12 93 MET A CA 1
ATOM 699 C C . MET A 1 93 ? -35.209 44.963 48.661 1.00 56.12 93 MET A C 1
ATOM 701 O O . MET A 1 93 ? -34.361 45.059 49.542 1.00 56.12 93 MET A O 1
ATOM 705 N N . GLN A 1 94 ? -35.694 46.012 47.994 1.00 55.81 94 GLN A N 1
ATOM 706 C CA . GLN A 1 94 ? -36.001 47.304 48.618 1.00 55.81 94 GLN A CA 1
ATOM 707 C C . GLN A 1 94 ? -36.599 48.255 47.584 1.00 55.81 94 GLN A C 1
ATOM 709 O O . GLN A 1 94 ? -35.889 49.002 46.928 1.00 55.81 94 GLN A O 1
ATOM 714 N N . ASP A 1 95 ? -37.925 48.229 47.504 1.00 59.84 95 ASP A N 1
ATOM 715 C CA . ASP A 1 95 ? -38.730 49.394 47.155 1.00 59.84 95 ASP A CA 1
ATOM 716 C C . ASP A 1 95 ? -39.906 49.431 48.137 1.00 59.84 95 ASP A C 1
ATOM 718 O O . ASP A 1 95 ? -40.602 48.425 48.305 1.00 59.84 95 ASP A O 1
ATOM 722 N N . GLY A 1 96 ? -40.109 50.572 48.801 1.00 59.84 96 GLY A N 1
ATOM 723 C CA . GLY A 1 96 ? -41.346 50.846 49.534 1.00 59.84 96 GLY A CA 1
ATOM 724 C C . GLY A 1 96 ? -41.230 51.784 50.736 1.00 59.84 96 GLY A C 1
ATOM 725 O O . GLY A 1 96 ? -41.258 51.310 51.867 1.00 59.84 96 GLY A O 1
ATOM 726 N N . ASP A 1 97 ? -41.135 53.086 50.452 1.00 61.91 97 ASP A N 1
ATOM 727 C CA . ASP A 1 97 ? -41.566 54.243 51.266 1.00 61.91 97 ASP A CA 1
ATOM 728 C C . ASP A 1 97 ? -42.900 54.034 52.028 1.00 61.91 97 ASP A C 1
ATOM 730 O O . ASP A 1 97 ? -43.834 53.459 51.462 1.00 61.91 97 ASP A O 1
ATOM 734 N N . ASP A 1 98 ? -43.003 54.531 53.274 1.00 58.75 98 ASP A N 1
ATOM 735 C CA . ASP A 1 98 ? -43.762 55.748 53.693 1.00 58.75 98 ASP A CA 1
ATOM 736 C C . ASP A 1 98 ? -43.630 55.975 55.220 1.00 58.75 98 ASP A C 1
ATOM 738 O O . ASP A 1 98 ? -43.916 55.033 56.003 1.00 58.75 98 ASP A O 1
#

Foldseek 3Di:
DDPPDDPPPDPPPPAPFKDWLCVVPPPVPDDPVRSVVSVVVLVVCVVVQQWDWDAPDDVGIIIIGGRPDPPPPPDDDPPDPPDPPPDPDDDDDDDDDD

=== Feature glossary ===
Legend for the data blocks above and below:

— What the protein is —

The amino-acid sequence is the protein's primary structure: the linear order of residues from the N-terminus to the C-terminus, written in one-letter code. Everything else here — the 3D coordinates, the secondary structure, the domain annotations — is ultimately a consequence of this string.

Database cross-references. InterPro integrates a dozen domain/family signature databases into unified entries with residue-range hits. GO terms attach function/process/location labels with evidence codes. CATH codes position the fold in a four-level structural taxonomy. Organism is the NCBI-taxonomy species name.

— Where its atoms are —

The mmCIF block holds the 3D Cartesian coordinates of each backbone atom (N, Cα, C, O) in ångströms. mmCIF is the PDB's canonical archive format — a tagged-loop text representation of the atomic model.

The six renders are orthographic views along the three Cartesian axes in both directions. Representation (cartoon, sticks, or surface) and color scheme (sequence-rainbow or by-chain) vary across proteins so the training set covers all the common visualization conventions.

— Local backbone conformation —

Secondary structure is the local, repeating backbone conformation. DSSP classifies it into eight states by reading the hydrogen-bond network: three helix types (H, G, I), two β types (E, B), two non-regular types (T, S), and unstructured coil (-).

SS3 is a coarse helix/strand/coil call (letters a/b/c) made by the P-SEA algorithm from inter-Cα distances and dihedrals. It is less detailed than DSSP but needs only Cα positions.

Backbone dihedral angles. Every residue except chain termini has a φ (preceding-C → N → Cα → C) and a ψ (N → Cα → C → next-N). They are reported in degrees following the IUPAC sign convention. Secondary structure is essentially a statement about which (φ, ψ) basin each residue occupies.

— Global shape and packing —

The geometric summary reports three shape descriptors. Rg (radius of gyration) measures how spread out the Cα atoms are about their centre of mass; compact globular proteins have small Rg, elongated or unfolded ones large. Cα contacts (<8 Å, |i−j|>4) count long-range residue pairs in spatial proximity — high for tightly packed folds, near zero for rods or random coil. The bounding-box extents give the protein's footprint along x, y, z in Å.

Solvent accessibility: the surface area of each residue that a 1.4 Å water probe can touch, in Å². When only backbone atoms are present the absolute values are lower than full-atom SASA (side chains contribute most of the area) and are flagged as backbone-only.

Plot images: a contact map (which residues are close in 3D, as an N×N binary image), a Ramachandran scatter (backbone torsion angles, revealing secondary-structure composition at a glance), and — for AlphaFold structures — a PAE heatmap (pairwise prediction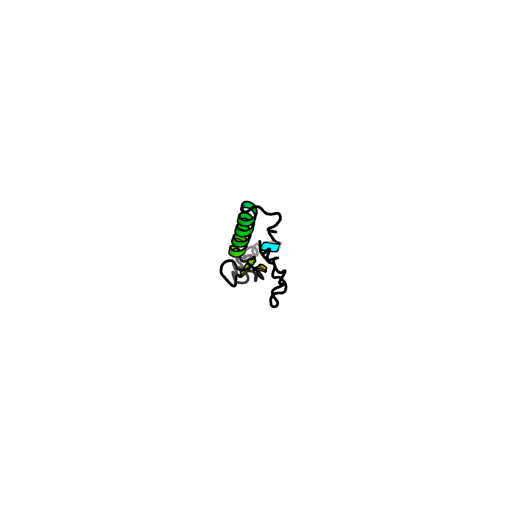 confidence).

— Structural neighborhood —

Foldseek's 3Di representation compresses backbone geometry into a per-residue letter drawn from a learned twenty-state alphabet. It captures the tertiary interaction pattern around each residue — which residues are packed against it in space, regardless of where they are in sequence.

Structural nearest neighbors (via Foldseek easy-search vs the PDB). Reported per hit: target PDB id, E-value, and alignment TM-score. A TM-score above ~0.5 is the conventional threshold for 'same fold'.

— Confidence and disorder —

pLDDT (predicted Local Distance Difference Test) is AlphaFold's per-residue confidence score, ranging from 0 to 100. Values above 90 indicate high confidence (typically well-packed cores); 70–90 is confident; 50–70 low confidence; below 50 usually means the region is disordered or the prediction is unreliable there. AlphaFold stores pLDDT in the mmCIF B-factor column.

For experimental (PDB) structures, the B-factor (temperature factor) quantifies the positional spread of each atom in the crystal — a combination of thermal vibration and static disorder — in units of Å². High B-factors mark flexible loops or poorly resolved regions; low B-factors mark the rigid, well-ordered core.

Predicted Aligned Error (PAE) is an AlphaFold confidence matrix: entry (i, j) is the expected error in the position of residue j, in ångströms, when the prediction is superimposed on the true structure at residue i. Low PAE within a block of residues means that block is internally rigid and well-predicted; high PAE between two blocks means their relative placement is uncertain even if each block individually is confident.